Protein AF-A0A960TKP8-F1 (afdb_monomer_lite)

Foldseek 3Di:
DFFWDWCLLLLVVLCVQADVCLLVVLCVVCVVVCVVVVHDDHSVNSVPDPTDTDGPVVSVSSQVSSCVRSVHHDDD

pLDDT: mean 90.28, std 8.66, range [45.53, 96.69]

Sequence (76 aa):
MSQSIDIKPILIWAKQNGDTAIIERILVKLLPQLMKEGIRLTAKEAELAGSIPVSQNMYSDVKQVAETFVGQSFPE

Radius of gyration: 11.35 Å; chains: 1; bounding box: 28×24×29 Å

Secondary structure (DSSP, 8-state):
----EE-HHHHHHHHHHS-TTHHHHHHHHHHHHHHHTT----HHHHHH-S--EE-HHHHHHHHHHHHHHHTSPPP-

Structure (mmCIF, N/CA/C/O backbone):
data_AF-A0A960TKP8-F1
#
_entry.id   AF-A0A960TKP8-F1
#
loop_
_atom_site.group_PDB
_atom_site.id
_atom_site.type_symbol
_atom_site.label_atom_id
_atom_site.label_alt_id
_atom_site.label_comp_id
_atom_site.label_asym_id
_atom_site.label_entity_id
_atom_site.label_seq_id
_atom_site.pdbx_PDB_ins_code
_atom_site.Cartn_x
_atom_site.Cartn_y
_atom_site.Cartn_z
_atom_site.occupancy
_atom_site.B_iso_or_equiv
_atom_site.auth_seq_id
_atom_site.auth_comp_id
_atom_site.auth_asym_id
_atom_site.auth_atom_id
_atom_site.pdbx_PDB_model_num
ATOM 1 N N . MET A 1 1 ? -15.596 -1.705 19.501 1.00 45.53 1 MET A N 1
ATOM 2 C CA . MET A 1 1 ? -14.420 -0.828 19.333 1.00 45.53 1 MET A CA 1
ATOM 3 C C . MET A 1 1 ? -13.729 -1.276 18.061 1.00 45.53 1 MET A C 1
ATOM 5 O O . MET A 1 1 ? -13.169 -2.363 18.065 1.00 45.53 1 MET A O 1
ATOM 9 N N . SER A 1 2 ? -13.860 -0.542 16.958 1.00 53.31 2 SER A N 1
ATOM 10 C CA . SER A 1 2 ? -13.147 -0.891 15.725 1.00 53.31 2 SER A CA 1
ATOM 11 C C . SER A 1 2 ? -11.702 -0.433 15.891 1.00 53.31 2 SER A C 1
ATOM 13 O O . SER A 1 2 ? -11.457 0.768 15.967 1.00 53.31 2 SER A O 1
ATOM 15 N N . GLN A 1 3 ? -10.769 -1.371 16.062 1.00 64.69 3 GLN A N 1
ATOM 16 C CA . GLN A 1 3 ? -9.345 -1.043 16.069 1.00 64.69 3 GLN A CA 1
ATOM 17 C C . GLN A 1 3 ? -8.941 -0.658 14.648 1.00 64.69 3 GLN A C 1
ATOM 19 O O . GLN A 1 3 ? -9.153 -1.428 13.710 1.00 64.69 3 GLN A O 1
ATOM 24 N N . SER A 1 4 ? -8.402 0.547 14.502 1.00 75.94 4 SER A N 1
ATOM 25 C CA . SER A 1 4 ? -7.844 1.016 13.241 1.00 75.94 4 SER A CA 1
ATOM 26 C C . SER A 1 4 ? -6.373 0.615 13.177 1.00 75.94 4 SER A C 1
ATOM 28 O O . SER A 1 4 ? -5.618 0.934 14.095 1.00 75.94 4 SER A O 1
ATOM 30 N N . ILE A 1 5 ? -5.974 -0.079 12.113 1.00 90.31 5 ILE A N 1
ATOM 31 C CA . ILE A 1 5 ? -4.594 -0.522 11.873 1.00 90.31 5 ILE A CA 1
ATOM 32 C C . ILE A 1 5 ? -4.032 0.286 10.704 1.00 90.31 5 ILE A C 1
ATOM 34 O O . ILE A 1 5 ? -4.754 0.600 9.759 1.00 90.31 5 ILE A O 1
ATOM 38 N N . ASP A 1 6 ? -2.757 0.656 10.773 1.00 93.06 6 ASP A N 1
ATOM 39 C CA . ASP A 1 6 ? -2.112 1.466 9.743 1.00 93.06 6 ASP A CA 1
ATOM 40 C C . ASP A 1 6 ? -1.575 0.601 8.594 1.00 93.06 6 ASP A C 1
ATOM 42 O O . ASP A 1 6 ? -0.766 -0.302 8.812 1.00 93.06 6 ASP A O 1
ATOM 46 N N . ILE A 1 7 ? -1.990 0.897 7.359 1.00 93.81 7 ILE A N 1
ATOM 47 C CA . ILE A 1 7 ? -1.474 0.230 6.149 1.00 93.81 7 ILE A CA 1
ATOM 48 C C . ILE A 1 7 ? -0.272 0.938 5.524 1.00 93.81 7 ILE A C 1
ATOM 50 O O . ILE A 1 7 ? 0.343 0.402 4.600 1.00 93.81 7 ILE A O 1
ATOM 54 N N . LYS A 1 8 ? 0.107 2.125 6.010 1.00 94.12 8 LYS A N 1
ATOM 55 C CA . LYS A 1 8 ? 1.262 2.868 5.492 1.00 94.12 8 LYS A CA 1
ATOM 56 C C . LYS A 1 8 ? 2.556 2.035 5.471 1.00 94.12 8 LYS A C 1
ATOM 58 O O . LYS A 1 8 ? 3.235 2.082 4.441 1.00 94.12 8 LYS A O 1
ATOM 63 N N . PRO A 1 9 ? 2.900 1.239 6.507 1.00 94.75 9 PRO A N 1
ATOM 64 C CA . PRO A 1 9 ? 4.095 0.394 6.479 1.00 94.75 9 PRO A CA 1
ATOM 65 C C . PRO A 1 9 ? 4.085 -0.620 5.329 1.00 94.75 9 PRO A C 1
ATOM 67 O O . PRO A 1 9 ? 5.109 -0.803 4.674 1.00 94.75 9 PRO A O 1
ATOM 70 N N . ILE A 1 10 ? 2.922 -1.207 5.022 1.00 95.12 10 ILE A N 1
ATOM 71 C CA . ILE A 1 10 ? 2.760 -2.154 3.909 1.00 95.12 10 ILE A CA 1
ATOM 72 C C . ILE A 1 10 ? 3.019 -1.450 2.579 1.00 95.12 10 ILE A C 1
ATOM 74 O O . ILE A 1 10 ? 3.742 -1.971 1.735 1.00 95.12 10 ILE A O 1
ATOM 78 N N . LEU A 1 11 ? 2.471 -0.247 2.386 1.00 94.19 11 LEU A N 1
ATOM 79 C CA . LEU A 1 11 ? 2.660 0.503 1.142 1.00 94.19 11 LEU A CA 1
ATOM 80 C C . LEU A 1 11 ? 4.117 0.948 0.949 1.00 94.19 11 LEU A C 1
ATOM 82 O O . LEU A 1 11 ? 4.625 0.909 -0.172 1.00 94.19 11 LEU A O 1
ATOM 86 N N . ILE A 1 12 ? 4.802 1.336 2.032 1.00 94.25 12 ILE A N 1
ATOM 87 C CA . ILE A 1 12 ? 6.237 1.658 2.004 1.00 94.25 12 ILE A CA 1
ATOM 88 C C . ILE A 1 12 ? 7.048 0.416 1.635 1.00 94.25 12 ILE A C 1
ATOM 90 O O . ILE A 1 12 ? 7.871 0.477 0.722 1.00 94.25 12 ILE A O 1
ATOM 94 N N . TRP A 1 13 ? 6.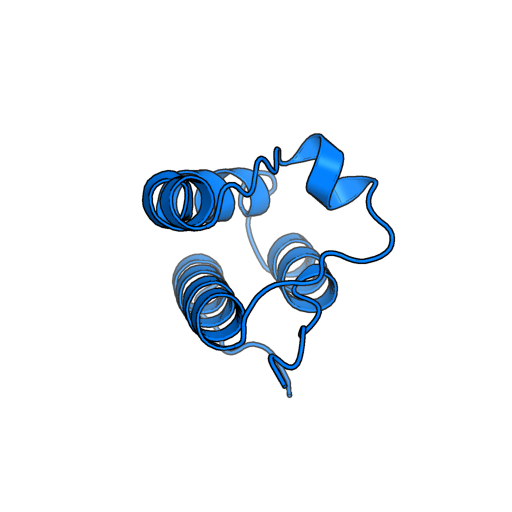800 -0.707 2.307 1.00 96.12 13 TRP A N 1
ATOM 95 C CA . TRP A 1 13 ? 7.480 -1.963 2.016 1.00 96.12 13 TRP A CA 1
ATOM 96 C C . TRP A 1 13 ? 7.242 -2.416 0.572 1.00 96.12 13 TRP A C 1
ATOM 98 O O . TRP A 1 13 ? 8.198 -2.753 -0.126 1.00 96.12 13 TRP A O 1
ATOM 108 N N . ALA A 1 14 ? 5.999 -2.355 0.090 1.00 95.50 14 ALA A N 1
ATOM 109 C CA . ALA A 1 14 ? 5.665 -2.728 -1.277 1.00 95.50 14 ALA A CA 1
ATOM 110 C C . ALA A 1 14 ? 6.423 -1.855 -2.280 1.00 95.50 14 ALA A C 1
ATOM 112 O O . ALA A 1 14 ? 7.016 -2.376 -3.218 1.00 95.50 14 ALA A O 1
ATOM 113 N N . LYS A 1 15 ? 6.494 -0.540 -2.042 1.00 94.50 15 LYS A N 1
ATOM 114 C CA . LYS A 1 15 ? 7.270 0.394 -2.871 1.00 94.50 15 LYS A CA 1
ATOM 115 C C . LYS A 1 15 ? 8.771 0.094 -2.880 1.00 94.50 15 L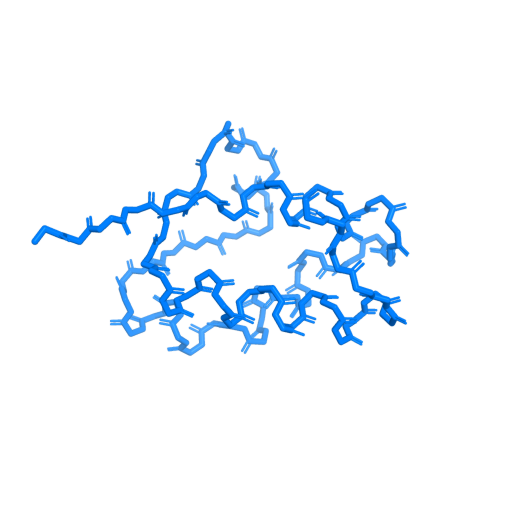YS A C 1
ATOM 117 O O . LYS A 1 15 ? 9.422 0.334 -3.889 1.00 94.50 15 LYS A O 1
ATOM 122 N N . GLN A 1 16 ? 9.327 -0.386 -1.769 1.00 94.88 16 GLN A N 1
ATOM 123 C CA . GLN A 1 16 ? 10.751 -0.724 -1.665 1.00 94.88 16 GLN A CA 1
ATOM 124 C C . GLN A 1 16 ? 11.111 -2.046 -2.354 1.00 94.88 16 GLN A C 1
ATOM 126 O O . GLN A 1 16 ? 12.266 -2.228 -2.725 1.00 94.88 16 GLN A O 1
ATOM 131 N N . ASN A 1 17 ? 10.148 -2.958 -2.506 1.00 95.81 17 ASN A N 1
ATOM 132 C CA . ASN A 1 17 ? 10.396 -4.324 -2.970 1.00 95.81 17 ASN A CA 1
ATOM 133 C C . ASN A 1 17 ? 9.729 -4.667 -4.310 1.00 95.81 17 ASN A C 1
ATOM 135 O O . ASN A 1 17 ?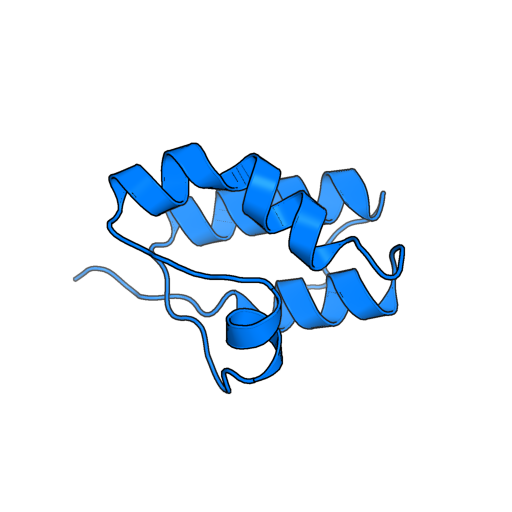 10.009 -5.719 -4.875 1.00 95.81 17 ASN A O 1
ATOM 139 N N . GLY A 1 18 ? 8.840 -3.812 -4.811 1.00 92.12 18 GLY A N 1
ATOM 140 C CA . GLY A 1 18 ? 8.140 -3.995 -6.077 1.00 92.12 18 GLY A CA 1
ATOM 141 C C . GLY A 1 18 ? 8.422 -2.892 -7.095 1.00 92.12 18 GLY A C 1
ATOM 142 O O . GLY A 1 18 ? 9.307 -2.055 -6.924 1.00 92.12 18 GLY A O 1
ATOM 143 N N . ASP A 1 19 ? 7.638 -2.886 -8.174 1.00 91.81 19 ASP A N 1
ATOM 144 C CA . ASP A 1 19 ? 7.762 -1.894 -9.245 1.00 91.81 19 ASP A CA 1
ATOM 145 C C . ASP A 1 19 ? 7.363 -0.476 -8.797 1.00 91.81 19 ASP A C 1
ATOM 147 O O . ASP A 1 19 ? 6.551 -0.284 -7.892 1.00 91.81 19 ASP A O 1
ATOM 151 N N . THR A 1 20 ? 7.810 0.547 -9.534 1.00 87.81 20 THR A N 1
ATOM 152 C CA . THR A 1 20 ? 7.473 1.963 -9.279 1.00 87.81 20 THR A CA 1
ATOM 153 C C . THR A 1 20 ? 5.963 2.237 -9.200 1.00 87.81 20 THR A C 1
ATOM 155 O O . THR A 1 20 ? 5.536 3.114 -8.454 1.00 87.81 20 THR A O 1
ATOM 158 N N . ALA A 1 21 ? 5.145 1.474 -9.932 1.00 92.75 21 ALA A N 1
ATOM 159 C CA . ALA A 1 21 ? 3.688 1.621 -9.971 1.00 92.75 21 ALA A CA 1
ATOM 160 C C . ALA A 1 21 ? 2.940 0.707 -8.977 1.00 92.75 21 ALA A C 1
ATOM 162 O O . ALA A 1 21 ? 1.717 0.580 -9.055 1.00 92.75 21 ALA A O 1
ATOM 163 N N . ILE A 1 22 ? 3.637 0.030 -8.058 1.00 94.75 22 ILE A N 1
ATOM 164 C CA . ILE A 1 22 ? 3.014 -0.997 -7.214 1.00 94.75 22 ILE A CA 1
ATOM 165 C C . ILE A 1 22 ? 1.930 -0.444 -6.287 1.00 94.75 22 ILE A C 1
ATOM 167 O O . ILE A 1 22 ? 0.872 -1.056 -6.178 1.00 94.75 22 ILE A O 1
ATOM 171 N N . ILE A 1 23 ? 2.131 0.737 -5.690 1.00 94.00 23 ILE A N 1
ATOM 172 C CA . ILE A 1 23 ? 1.112 1.378 -4.842 1.00 94.00 23 ILE A CA 1
ATOM 173 C C . ILE A 1 23 ? -0.159 1.637 -5.656 1.00 94.00 23 ILE A C 1
ATOM 175 O O . ILE A 1 23 ? -1.253 1.310 -5.207 1.00 94.00 23 ILE A O 1
ATOM 179 N N . GLU A 1 24 ? -0.028 2.169 -6.873 1.00 94.12 24 GLU A N 1
ATOM 180 C CA . GLU A 1 24 ? -1.175 2.412 -7.749 1.00 94.12 24 GLU A CA 1
ATOM 181 C C . GLU A 1 24 ? -1.908 1.109 -8.084 1.00 94.12 24 GLU A C 1
ATOM 183 O O . GLU A 1 24 ? -3.129 1.039 -7.953 1.00 94.12 24 GLU A O 1
ATOM 188 N N . ARG A 1 25 ? -1.174 0.040 -8.420 1.00 94.62 25 ARG A N 1
ATOM 189 C CA . ARG A 1 25 ? -1.763 -1.281 -8.683 1.00 94.62 25 ARG A CA 1
ATOM 190 C C . ARG A 1 25 ? -2.521 -1.828 -7.472 1.00 94.62 25 ARG A C 1
ATOM 192 O O . ARG A 1 25 ? -3.634 -2.327 -7.641 1.00 94.62 25 ARG A O 1
ATOM 199 N N . ILE A 1 26 ? -1.947 -1.724 -6.269 1.00 94.81 26 ILE A N 1
ATOM 200 C CA . ILE A 1 26 ? -2.590 -2.144 -5.011 1.00 94.81 26 ILE A CA 1
ATOM 201 C C . ILE A 1 26 ? -3.908 -1.382 -4.827 1.00 94.81 26 ILE A C 1
ATOM 203 O O . ILE A 1 26 ? -4.958 -1.996 -4.643 1.00 94.81 26 ILE A O 1
ATOM 207 N N . LEU A 1 27 ? -3.879 -0.053 -4.946 1.00 93.44 27 LEU A N 1
ATOM 208 C CA . LEU A 1 27 ? -5.060 0.790 -4.752 1.00 93.44 27 LEU A CA 1
ATOM 209 C C . LEU A 1 27 ? -6.140 0.545 -5.812 1.00 93.44 27 LEU A C 1
ATOM 211 O O . LEU A 1 27 ? -7.317 0.488 -5.471 1.00 93.44 27 LEU A O 1
ATOM 215 N N . VAL A 1 28 ? -5.766 0.331 -7.076 1.00 94.19 28 VAL A N 1
ATOM 216 C CA . VAL A 1 28 ? -6.712 -0.030 -8.147 1.00 94.19 28 VAL A CA 1
ATOM 217 C C . VAL A 1 28 ? -7.371 -1.381 -7.866 1.00 94.19 28 VAL A C 1
ATOM 219 O O . VAL A 1 28 ? -8.579 -1.528 -8.054 1.00 94.19 28 VAL A O 1
ATOM 222 N N . LYS A 1 29 ? -6.610 -2.367 -7.374 1.00 94.44 29 LYS A N 1
ATOM 223 C CA . LYS A 1 29 ? -7.146 -3.690 -7.022 1.00 94.44 29 LYS A CA 1
ATOM 224 C C . LYS A 1 29 ? -8.128 -3.623 -5.849 1.00 94.44 29 LYS A C 1
ATOM 226 O O . LYS A 1 29 ? -9.113 -4.359 -5.844 1.00 94.44 29 LYS A O 1
ATOM 231 N N . LEU A 1 30 ? -7.869 -2.733 -4.893 1.00 93.88 30 LEU A N 1
ATOM 232 C CA . LEU A 1 30 ? -8.665 -2.549 -3.676 1.00 93.88 30 LEU A CA 1
ATOM 233 C C . LEU A 1 30 ? -9.745 -1.472 -3.812 1.00 93.88 30 LEU A C 1
ATOM 235 O O . LEU A 1 30 ? -10.569 -1.317 -2.913 1.00 93.88 30 LEU A O 1
ATOM 239 N N . LEU A 1 31 ? -9.802 -0.768 -4.945 1.00 91.38 31 LEU A N 1
ATOM 240 C CA . LEU A 1 31 ? -10.748 0.318 -5.207 1.00 91.38 31 LEU A CA 1
ATOM 241 C C . LEU A 1 31 ? -12.203 -0.042 -4.848 1.00 91.38 31 LEU A C 1
ATOM 243 O O . LEU A 1 31 ? -12.853 0.760 -4.176 1.00 91.38 31 LEU A O 1
ATOM 247 N N . PRO A 1 32 ? -12.732 -1.237 -5.199 1.00 90.62 32 PRO A N 1
ATOM 248 C CA . PRO A 1 32 ? -14.104 -1.598 -4.845 1.00 90.62 32 PRO A CA 1
ATOM 249 C C . PRO A 1 32 ? -14.329 -1.706 -3.332 1.00 90.62 32 PRO A C 1
ATOM 251 O O . PRO A 1 32 ? -15.420 -1.411 -2.854 1.00 90.62 32 PRO A O 1
ATOM 254 N N . GLN A 1 33 ? -13.324 -2.152 -2.578 1.00 89.69 33 GLN A N 1
ATOM 255 C CA . GLN A 1 33 ? -13.405 -2.309 -1.124 1.00 89.69 33 GLN A CA 1
ATOM 256 C C . GLN A 1 33 ? -13.238 -0.956 -0.430 1.00 89.69 33 GLN A C 1
ATOM 258 O O . GLN A 1 33 ? -14.042 -0.613 0.433 1.00 89.69 33 GLN A O 1
ATOM 263 N N . LEU A 1 34 ? -12.278 -0.146 -0.884 1.00 88.31 34 LEU A N 1
ATOM 264 C CA . LEU A 1 34 ? -12.081 1.227 -0.416 1.00 88.31 34 LEU A CA 1
ATOM 265 C C . LEU A 1 34 ? -13.367 2.048 -0.582 1.00 88.31 34 LEU A C 1
ATOM 267 O O . LEU A 1 34 ? -13.810 2.705 0.356 1.00 88.31 34 LEU A O 1
ATOM 271 N N . MET A 1 35 ? -14.043 1.926 -1.731 1.00 88.56 35 MET A N 1
ATOM 272 C CA . MET A 1 35 ? -15.333 2.582 -1.964 1.00 88.56 35 MET A CA 1
ATOM 273 C C . MET A 1 35 ? -16.441 2.102 -1.018 1.00 88.56 35 MET A C 1
ATOM 275 O O . MET A 1 35 ? -17.241 2.924 -0.575 1.00 88.56 35 MET A O 1
ATOM 279 N N . LYS A 1 36 ? -16.493 0.805 -0.683 1.00 87.62 36 LYS A N 1
ATOM 280 C CA . LYS A 1 36 ? -17.469 0.264 0.282 1.00 87.62 36 LYS A CA 1
ATOM 281 C C . LYS A 1 36 ? -17.264 0.819 1.690 1.00 87.62 36 LYS A C 1
ATOM 283 O O . LYS A 1 36 ? -18.245 1.024 2.396 1.00 87.62 36 LYS A O 1
ATOM 288 N N . GLU A 1 37 ? -16.019 1.083 2.077 1.00 84.19 37 GLU A N 1
ATOM 289 C CA . GLU A 1 37 ? -15.684 1.706 3.363 1.00 84.19 37 GLU A CA 1
ATOM 290 C C . GLU A 1 37 ? -15.699 3.245 3.316 1.00 84.19 37 GLU A C 1
ATOM 292 O O . GLU A 1 37 ? -15.434 3.900 4.322 1.00 84.19 37 GLU A O 1
ATOM 297 N N . GLY A 1 38 ? -16.022 3.849 2.165 1.00 85.12 38 GLY A N 1
ATOM 298 C CA . GLY A 1 38 ? -16.015 5.304 1.991 1.00 85.12 38 GLY A CA 1
ATOM 299 C C . GLY A 1 38 ? -14.613 5.923 1.986 1.00 85.12 38 GLY A C 1
ATOM 300 O O . GLY A 1 38 ? -14.477 7.140 2.103 1.00 85.12 38 GLY A O 1
ATOM 301 N N . ILE A 1 39 ? -13.572 5.104 1.830 1.00 85.31 39 ILE A N 1
ATOM 302 C CA . ILE A 1 39 ? -12.175 5.526 1.800 1.00 85.31 39 ILE A CA 1
ATOM 303 C C . ILE A 1 39 ? -11.827 5.948 0.373 1.00 85.31 39 ILE A C 1
ATOM 305 O O . ILE A 1 39 ? -11.944 5.180 -0.583 1.00 85.31 39 ILE A O 1
ATOM 309 N N . ARG A 1 40 ? -11.371 7.191 0.223 1.00 86.44 40 ARG A N 1
ATOM 310 C CA . ARG A 1 40 ? -10.772 7.692 -1.016 1.00 86.44 40 ARG A CA 1
ATOM 311 C C . ARG A 1 40 ? -9.289 7.874 -0.765 1.00 86.44 40 ARG A C 1
ATOM 313 O O . ARG A 1 40 ? -8.907 8.718 0.035 1.00 86.44 40 ARG A O 1
ATOM 320 N N . LEU A 1 41 ? -8.484 7.042 -1.411 1.00 87.94 41 LEU A N 1
ATOM 321 C CA . LEU A 1 41 ? -7.040 7.054 -1.261 1.00 87.94 41 LEU A CA 1
ATOM 322 C C . LEU A 1 41 ? -6.398 6.903 -2.637 1.00 87.94 41 LEU A C 1
ATOM 324 O O . LEU A 1 41 ? -6.521 5.861 -3.278 1.00 87.94 41 LEU A O 1
ATOM 328 N N . THR A 1 42 ? -5.729 7.953 -3.098 1.00 89.94 42 THR A N 1
ATOM 329 C CA . THR A 1 42 ? -4.882 7.912 -4.296 1.00 89.94 42 THR A CA 1
ATOM 330 C C . THR A 1 42 ? -3.447 7.535 -3.937 1.00 89.94 42 THR A C 1
ATOM 332 O O . THR A 1 42 ? -3.032 7.665 -2.786 1.00 89.94 42 THR A O 1
ATOM 335 N N . ALA A 1 43 ? -2.650 7.113 -4.925 1.00 87.88 43 ALA A N 1
ATOM 336 C CA . ALA A 1 43 ? -1.237 6.793 -4.700 1.00 87.88 43 ALA A CA 1
ATOM 337 C C . ALA A 1 43 ? -0.471 7.993 -4.119 1.00 87.88 43 ALA A C 1
ATOM 339 O O . ALA A 1 43 ? 0.253 7.849 -3.140 1.00 87.88 43 ALA A O 1
ATOM 340 N N . LYS A 1 44 ? -0.722 9.199 -4.642 1.00 89.69 44 LYS A N 1
ATOM 341 C CA . LYS A 1 44 ? -0.097 10.435 -4.158 1.00 89.69 44 LYS A CA 1
ATOM 342 C C . LYS A 1 44 ? -0.476 10.757 -2.710 1.00 89.69 44 LYS A C 1
ATOM 344 O O . LYS A 1 44 ? 0.387 11.130 -1.921 1.00 89.69 44 LYS A O 1
ATOM 349 N N . GLU A 1 45 ? -1.749 10.610 -2.346 1.00 91.00 45 GLU A N 1
ATOM 350 C CA . GLU A 1 45 ? -2.191 10.782 -0.954 1.00 91.00 45 GLU A CA 1
ATOM 351 C C . GLU A 1 45 ? -1.571 9.722 -0.047 1.00 91.00 45 GLU A C 1
ATOM 353 O O . GLU A 1 45 ? -1.079 10.052 1.028 1.00 91.00 45 GLU A O 1
ATOM 358 N N . ALA A 1 46 ? -1.515 8.472 -0.506 1.00 90.25 46 ALA A N 1
ATOM 359 C CA . ALA A 1 46 ? -0.893 7.385 0.231 1.00 90.25 46 ALA A CA 1
ATOM 360 C C . ALA A 1 46 ? 0.608 7.605 0.438 1.00 90.25 46 ALA A C 1
ATOM 362 O O . ALA A 1 46 ? 1.135 7.216 1.473 1.00 90.25 46 ALA A O 1
ATOM 363 N N . GLU A 1 47 ? 1.307 8.243 -0.501 1.00 88.00 47 GLU A N 1
ATOM 364 C CA . GLU A 1 47 ? 2.722 8.595 -0.371 1.00 88.00 47 GLU A CA 1
ATOM 365 C C . GLU A 1 47 ? 2.956 9.743 0.616 1.00 88.00 47 GLU A C 1
ATOM 367 O O . GLU A 1 47 ? 3.889 9.665 1.417 1.00 88.00 47 GLU A O 1
ATOM 372 N N . LEU A 1 48 ? 2.094 10.762 0.604 1.00 90.81 48 LEU A N 1
ATOM 373 C CA . LEU A 1 48 ? 2.210 11.946 1.462 1.00 90.81 48 LEU A CA 1
ATOM 374 C C . LEU A 1 48 ? 1.667 11.732 2.881 1.00 90.81 48 LEU A C 1
ATOM 376 O O . LEU A 1 48 ? 2.104 12.407 3.811 1.00 90.81 48 LEU A O 1
ATOM 380 N N . ALA A 1 49 ? 0.727 10.805 3.065 1.00 89.81 49 ALA A N 1
ATOM 381 C CA . ALA A 1 49 ? 0.134 10.521 4.365 1.00 89.81 49 ALA A CA 1
ATOM 382 C C . ALA A 1 4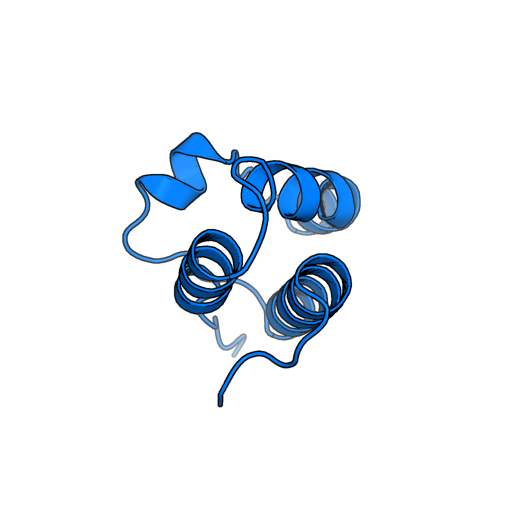9 ? 1.180 9.970 5.344 1.00 89.81 49 ALA A C 1
ATOM 384 O O . ALA A 1 49 ? 1.933 9.055 5.006 1.00 89.81 49 ALA A O 1
ATOM 385 N N . GLY A 1 50 ? 1.202 10.491 6.572 1.00 88.75 50 GLY A N 1
ATOM 386 C CA . GLY A 1 50 ? 2.028 9.935 7.648 1.00 88.75 50 GLY A CA 1
ATOM 387 C C . GLY A 1 50 ? 1.491 8.606 8.186 1.00 88.75 50 GLY A C 1
ATOM 388 O O . GLY A 1 50 ? 2.273 7.752 8.583 1.00 88.75 50 GLY A O 1
ATOM 389 N N . SER A 1 51 ? 0.169 8.425 8.158 1.00 90.94 51 SER A N 1
ATOM 390 C CA . SER A 1 51 ? -0.533 7.219 8.597 1.00 90.94 51 SER A CA 1
ATOM 391 C C . SER A 1 51 ? -1.841 7.078 7.822 1.00 90.94 51 SER A C 1
ATOM 393 O O . SER A 1 51 ? -2.447 8.085 7.442 1.00 90.94 51 SER A O 1
ATOM 395 N N . ILE A 1 52 ? -2.260 5.842 7.563 1.00 90.81 52 ILE A N 1
ATOM 396 C CA . ILE A 1 52 ? -3.479 5.499 6.831 1.00 90.81 52 ILE A CA 1
ATOM 397 C C . ILE A 1 52 ? -4.246 4.461 7.665 1.00 90.81 52 ILE A C 1
ATOM 399 O O . ILE A 1 52 ? -4.090 3.255 7.456 1.00 90.81 52 ILE A O 1
ATOM 403 N N . PRO A 1 53 ? -5.049 4.912 8.646 1.00 91.19 53 PRO A N 1
ATOM 404 C CA . PRO A 1 53 ? -5.816 4.021 9.504 1.00 91.19 53 PRO A CA 1
ATOM 405 C C . PRO A 1 53 ? -6.972 3.384 8.730 1.00 91.19 53 PRO A C 1
ATOM 407 O O . PRO A 1 53 ? -7.799 4.086 8.147 1.00 91.19 53 PRO A O 1
ATOM 410 N N . VAL A 1 54 ? -7.061 2.057 8.769 1.00 89.94 54 VAL A N 1
AT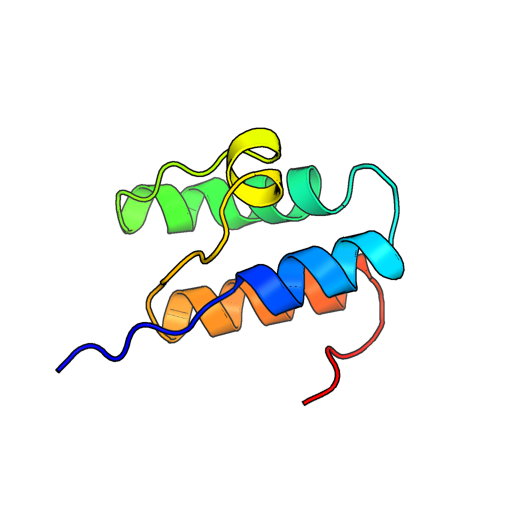OM 411 C CA . VAL A 1 54 ? -8.134 1.279 8.134 1.00 89.94 54 VAL A CA 1
ATOM 412 C C . VAL A 1 54 ? -8.675 0.202 9.073 1.00 89.94 54 VAL A C 1
ATOM 414 O O . VAL A 1 54 ? -8.097 -0.068 10.129 1.00 89.94 54 VAL A O 1
ATOM 417 N N . SER A 1 55 ? -9.797 -0.419 8.704 1.00 91.75 55 SER A N 1
ATOM 418 C CA . SER A 1 55 ? -10.337 -1.565 9.438 1.00 91.75 55 SER A CA 1
ATOM 419 C C . SER A 1 55 ? -9.399 -2.776 9.353 1.00 91.75 55 SER A C 1
ATOM 421 O O . SER A 1 55 ? -8.598 -2.903 8.428 1.00 91.75 55 SER A O 1
ATOM 423 N N . GLN A 1 56 ? -9.513 -3.709 10.299 1.00 91.44 56 GLN A N 1
ATOM 424 C CA . GLN A 1 56 ? -8.709 -4.936 10.280 1.00 91.44 56 GLN A CA 1
ATOM 425 C C . GLN A 1 56 ? -8.908 -5.753 8.991 1.00 91.44 56 GLN A C 1
ATOM 427 O O . GLN A 1 56 ? -7.943 -6.290 8.456 1.00 91.44 56 GLN A O 1
ATOM 432 N N . ASN A 1 57 ? -10.135 -5.795 8.464 1.00 91.19 57 ASN A N 1
ATOM 433 C CA . ASN A 1 57 ? -10.431 -6.485 7.207 1.00 91.19 57 ASN A CA 1
ATOM 434 C C . ASN A 1 57 ? -9.686 -5.835 6.036 1.00 91.19 57 ASN A C 1
ATOM 436 O O . ASN A 1 57 ? -9.011 -6.526 5.280 1.00 91.19 57 ASN A O 1
ATOM 440 N N . MET A 1 58 ? -9.732 -4.503 5.945 1.00 91.81 58 MET A N 1
ATOM 441 C CA . MET A 1 58 ? -9.007 -3.758 4.918 1.00 91.81 58 MET A CA 1
ATOM 442 C C . MET A 1 58 ? -7.495 -3.921 5.054 1.00 91.81 58 MET A C 1
ATOM 444 O O . MET A 1 58 ? -6.798 -4.052 4.054 1.00 91.81 58 MET A O 1
ATOM 448 N N . TYR A 1 59 ? -6.970 -3.960 6.279 1.00 93.50 59 TYR A N 1
ATOM 449 C CA . TYR A 1 59 ? -5.556 -4.241 6.506 1.00 93.50 59 TYR A CA 1
ATOM 450 C C . TYR A 1 59 ? -5.160 -5.613 5.945 1.00 93.50 59 TYR A C 1
ATOM 452 O O . TYR A 1 59 ? -4.163 -5.718 5.230 1.00 93.50 59 TYR A O 1
ATOM 460 N N . SER A 1 60 ? -5.952 -6.654 6.222 1.00 93.88 60 SER A N 1
ATOM 461 C CA . SER A 1 60 ? -5.727 -7.998 5.683 1.00 93.88 60 SER A CA 1
ATOM 462 C C . SER A 1 60 ? -5.800 -8.030 4.155 1.00 93.88 60 SER A C 1
ATOM 464 O O . SER A 1 60 ? -4.918 -8.614 3.527 1.00 93.88 60 SER A O 1
ATOM 466 N N . ASP A 1 61 ? -6.785 -7.354 3.557 1.00 94.38 61 ASP A N 1
ATOM 467 C CA . ASP A 1 61 ? -6.932 -7.257 2.102 1.00 94.38 61 ASP A CA 1
ATOM 468 C C . ASP A 1 61 ? -5.737 -6.525 1.461 1.00 94.38 61 ASP A C 1
ATOM 470 O O . ASP A 1 61 ? -5.161 -6.994 0.473 1.00 94.38 61 ASP A O 1
ATOM 474 N N . VAL A 1 62 ? -5.306 -5.403 2.051 1.00 94.81 62 VAL A N 1
ATOM 475 C CA . VAL A 1 62 ? -4.137 -4.635 1.598 1.00 94.81 62 VAL A CA 1
ATOM 476 C C . VAL A 1 62 ? -2.867 -5.467 1.693 1.00 94.81 62 VAL A C 1
ATOM 478 O O . VAL A 1 62 ? -2.107 -5.515 0.724 1.00 94.81 62 VAL A O 1
ATOM 481 N N . LYS A 1 63 ? -2.649 -6.144 2.827 1.00 95.88 63 LYS A N 1
ATOM 482 C CA . LYS A 1 63 ? -1.502 -7.033 3.030 1.00 95.88 63 LYS A CA 1
ATOM 483 C C . LYS A 1 63 ? -1.474 -8.116 1.958 1.00 95.88 63 LYS A C 1
ATOM 485 O O . LYS A 1 63 ? -0.487 -8.222 1.239 1.00 95.88 63 LYS A O 1
AT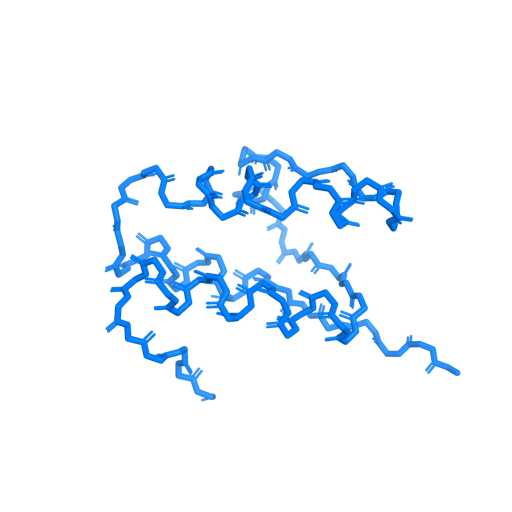OM 490 N N . GLN A 1 64 ? -2.574 -8.844 1.779 1.00 96.38 64 GLN A N 1
ATOM 491 C CA . GLN A 1 64 ? -2.651 -9.941 0.817 1.00 96.38 64 GLN A CA 1
ATOM 492 C C . GLN A 1 64 ? -2.377 -9.475 -0.622 1.00 96.38 64 GLN A C 1
ATOM 494 O O . GLN A 1 64 ? -1.644 -10.132 -1.368 1.00 96.38 64 GLN A O 1
ATOM 499 N N . VAL A 1 65 ? -2.952 -8.342 -1.036 1.00 96.44 65 VAL A N 1
ATOM 500 C CA . VAL A 1 65 ? -2.727 -7.793 -2.382 1.00 96.44 65 VAL A CA 1
ATOM 501 C C . VAL A 1 65 ? -1.281 -7.328 -2.554 1.00 96.44 65 VAL A C 1
ATOM 503 O O . VAL A 1 65 ? -0.678 -7.603 -3.592 1.00 96.44 65 VAL A O 1
ATOM 506 N N . ALA A 1 66 ? -0.710 -6.665 -1.547 1.00 96.38 66 ALA A N 1
ATOM 507 C CA . ALA A 1 66 ? 0.679 -6.226 -1.579 1.00 96.38 66 ALA A CA 1
ATOM 508 C C . ALA A 1 66 ? 1.641 -7.420 -1.676 1.00 96.38 66 ALA A C 1
ATOM 510 O O . ALA A 1 66 ? 2.498 -7.433 -2.553 1.00 96.38 66 ALA A O 1
ATOM 511 N N . GLU A 1 67 ? 1.449 -8.457 -0.860 1.00 96.69 67 GLU A N 1
ATOM 512 C CA . GLU A 1 67 ? 2.238 -9.696 -0.908 1.00 96.69 67 GLU A CA 1
ATOM 513 C C . GLU A 1 67 ? 2.139 -10.393 -2.267 1.00 96.69 67 GLU A C 1
ATOM 515 O O . GLU A 1 67 ? 3.147 -10.826 -2.822 1.00 96.69 67 GLU A O 1
ATOM 520 N N . THR A 1 68 ? 0.940 -10.425 -2.856 1.00 96.19 68 THR A N 1
ATOM 521 C CA . THR A 1 68 ? 0.717 -11.000 -4.190 1.00 96.19 68 THR A CA 1
ATOM 522 C C . THR A 1 68 ? 1.478 -10.240 -5.279 1.00 96.19 68 THR A C 1
ATOM 524 O O . THR A 1 68 ? 2.024 -10.859 -6.188 1.00 96.19 68 THR A O 1
ATOM 527 N N . PHE A 1 69 ? 1.512 -8.905 -5.220 1.00 95.62 69 PHE A N 1
ATOM 528 C CA . PHE A 1 69 ? 2.180 -8.089 -6.239 1.00 95.62 69 PHE A CA 1
ATOM 529 C C . PHE A 1 69 ? 3.687 -7.968 -6.048 1.00 95.62 69 PHE A C 1
ATOM 531 O O . PHE A 1 69 ? 4.400 -7.862 -7.041 1.00 95.62 69 PHE A O 1
ATOM 538 N N . VAL A 1 70 ? 4.174 -7.989 -4.808 1.00 95.94 70 VAL A N 1
ATOM 539 C CA . VAL A 1 70 ? 5.613 -8.027 -4.521 1.00 95.94 70 VAL A CA 1
ATOM 540 C C . VAL A 1 70 ? 6.176 -9.435 -4.760 1.00 95.94 70 VAL A C 1
ATOM 542 O O . VAL A 1 70 ? 7.337 -9.580 -5.126 1.00 95.94 70 VAL A O 1
ATOM 545 N N . GLY A 1 71 ? 5.362 -10.480 -4.579 1.00 95.75 71 GLY A N 1
ATOM 546 C CA . GLY A 1 71 ? 5.788 -11.876 -4.694 1.00 95.75 71 GLY A CA 1
ATOM 547 C C . GLY A 1 71 ? 6.499 -12.416 -3.449 1.00 95.75 71 GLY A C 1
ATOM 548 O O . GLY A 1 71 ? 7.142 -13.461 -3.523 1.00 95.75 71 GLY A O 1
ATOM 549 N N . GLN A 1 72 ? 6.396 -11.724 -2.311 1.00 94.88 72 GLN A N 1
ATOM 550 C CA . GLN A 1 72 ? 6.980 -12.139 -1.032 1.00 94.88 72 GLN A CA 1
ATOM 551 C C . GLN A 1 72 ? 6.085 -11.693 0.137 1.00 94.88 72 GLN A C 1
ATOM 553 O O . GLN A 1 72 ? 5.231 -10.826 -0.038 1.00 94.88 72 GLN A O 1
ATOM 558 N N . SER A 1 73 ? 6.281 -12.259 1.328 1.00 95.19 73 SER A N 1
ATOM 559 C CA . SER A 1 73 ? 5.506 -11.901 2.524 1.00 95.19 73 SER A CA 1
ATOM 560 C C . SER A 1 73 ? 5.938 -10.562 3.129 1.00 95.19 73 SER A C 1
ATOM 562 O O . SER A 1 73 ? 7.130 -10.245 3.158 1.00 95.19 73 SER A O 1
ATOM 564 N N . PHE A 1 74 ? 4.977 -9.793 3.649 1.00 94.19 74 PHE A N 1
ATOM 565 C CA . PHE A 1 74 ? 5.261 -8.581 4.415 1.00 94.19 74 PHE A CA 1
ATOM 566 C C . PHE A 1 74 ? 5.900 -8.990 5.753 1.00 94.19 74 PHE A C 1
ATOM 568 O O . PHE A 1 74 ? 5.294 -9.798 6.465 1.00 94.19 74 PHE A O 1
ATOM 575 N N . PRO A 1 75 ? 7.105 -8.487 6.089 1.00 88.06 75 PRO A N 1
ATOM 576 C CA . PRO A 1 75 ? 7.770 -8.825 7.342 1.00 88.06 75 PRO A CA 1
ATOM 577 C C . PRO A 1 75 ? 6.930 -8.320 8.520 1.00 88.06 75 PRO A C 1
ATOM 579 O O . PRO A 1 75 ? 6.516 -7.160 8.523 1.00 88.06 75 PRO A O 1
ATOM 582 N N . GLU A 1 76 ? 6.642 -9.218 9.465 1.00 68.25 76 GLU A N 1
ATOM 583 C CA . GLU A 1 76 ? 5.868 -8.929 10.683 1.00 68.25 76 GLU A CA 1
ATOM 584 C C . GLU A 1 76 ? 6.564 -7.927 11.612 1.00 68.25 76 GLU A C 1
ATOM 586 O O . GLU A 1 76 ? 7.809 -7.993 11.749 1.00 68.25 76 GLU A O 1
#